Protein AF-A0A8S1BFU3-F1 (afdb_monomer_lite)

Secondary structure (DSSP, 8-state):
-HHHHHHHHHHHHHHHHHHHHHHHHHHHHHHHS-TT-HHHHHHS--PPPPSSSPP--HHHHHHHHHTTSTTHHHHHH-HHHHHHHHHHHHHHTT-------

Foldseek 3Di:
DPPVVVVVVLVVLLVVLVVLLVLLVVVLVLLQDDPPDVCNVVLAPPDDDDPDDDDDDSVVVNCVSCVVPPPVSVLSNVPVSSVVVSVVSCVVSPHDDDDDD

Organism: Arctia plantaginis (NCBI:txid874455)

Structure (mmCIF, N/CA/C/O backbone):
data_AF-A0A8S1BFU3-F1
#
_entry.id   AF-A0A8S1BFU3-F1
#
loop_
_atom_site.group_PDB
_atom_site.id
_atom_site.type_symbol
_atom_site.label_atom_id
_atom_site.label_alt_id
_atom_site.label_comp_id
_atom_site.label_asym_id
_atom_site.label_entity_id
_atom_site.label_seq_id
_atom_site.pdbx_PDB_ins_code
_atom_site.Cartn_x
_atom_site.Cartn_y
_atom_site.Cartn_z
_atom_site.occupancy
_atom_site.B_iso_or_equiv
_atom_site.auth_seq_id
_atom_site.auth_comp_id
_atom_site.auth_asym_id
_atom_site.auth_atom_id
_atom_site.pdbx_PDB_model_num
ATOM 1 N N . MET A 1 1 ? 36.591 0.837 -9.806 1.00 53.44 1 MET A N 1
ATOM 2 C CA . MET A 1 1 ? 35.384 0.168 -10.352 1.00 53.44 1 MET A CA 1
ATOM 3 C C . MET A 1 1 ? 34.255 -0.091 -9.333 1.00 53.44 1 MET A C 1
ATOM 5 O O . MET A 1 1 ? 33.128 -0.263 -9.767 1.00 53.44 1 MET A O 1
ATOM 9 N N . GLY A 1 2 ? 34.474 -0.082 -8.004 1.00 57.34 2 GLY A N 1
ATOM 10 C CA . GLY A 1 2 ? 33.420 -0.439 -7.023 1.00 57.34 2 GLY A CA 1
ATOM 11 C C . GLY A 1 2 ? 32.430 0.667 -6.598 1.00 57.34 2 GLY A C 1
ATOM 12 O O . GLY A 1 2 ? 31.307 0.368 -6.204 1.00 57.34 2 GLY A O 1
ATOM 13 N N . LEU A 1 3 ? 32.810 1.948 -6.688 1.00 59.72 3 LEU A N 1
ATOM 14 C CA . LEU A 1 3 ? 31.980 3.081 -6.228 1.00 59.72 3 LEU A CA 1
ATOM 15 C C . LEU A 1 3 ? 30.831 3.439 -7.185 1.00 59.72 3 LEU A C 1
ATOM 17 O O . LEU A 1 3 ? 29.755 3.832 -6.737 1.00 59.72 3 LEU A O 1
ATOM 21 N N . VAL A 1 4 ? 31.046 3.281 -8.493 1.00 61.28 4 VAL A N 1
ATOM 22 C CA . VAL A 1 4 ? 30.045 3.590 -9.527 1.00 61.28 4 VAL A CA 1
ATOM 23 C C . VAL A 1 4 ? 28.918 2.557 -9.494 1.00 61.28 4 VAL A C 1
ATOM 25 O O . VAL A 1 4 ? 27.753 2.931 -9.399 1.00 61.28 4 VAL A O 1
ATOM 28 N N . LEU A 1 5 ? 29.260 1.264 -9.445 1.00 58.41 5 LEU A N 1
ATOM 29 C CA . LEU A 1 5 ? 28.285 0.174 -9.333 1.00 58.41 5 LEU A CA 1
ATOM 30 C C . LEU A 1 5 ? 27.447 0.271 -8.048 1.00 58.41 5 LEU A C 1
ATOM 32 O O . LEU A 1 5 ? 26.228 0.154 -8.124 1.00 58.41 5 LEU A O 1
ATOM 36 N N . ARG A 1 6 ? 28.059 0.595 -6.896 1.00 58.50 6 ARG A N 1
ATOM 37 C CA . ARG A 1 6 ? 27.324 0.822 -5.634 1.00 58.50 6 ARG A CA 1
ATOM 38 C C . ARG A 1 6 ? 26.348 2.001 -5.700 1.00 58.50 6 ARG A C 1
ATOM 40 O O . ARG A 1 6 ? 25.266 1.932 -5.122 1.00 58.50 6 ARG A O 1
ATOM 47 N N . ARG A 1 7 ? 26.700 3.089 -6.395 1.00 61.50 7 ARG A N 1
ATOM 48 C CA . ARG A 1 7 ? 25.785 4.229 -6.587 1.00 61.50 7 ARG A CA 1
ATOM 49 C C . ARG A 1 7 ? 24.581 3.858 -7.454 1.00 61.50 7 ARG A C 1
ATOM 51 O O . ARG A 1 7 ? 23.466 4.237 -7.107 1.00 61.50 7 ARG A O 1
ATOM 58 N N . PHE A 1 8 ? 24.785 3.088 -8.523 1.00 60.91 8 PHE A N 1
ATOM 59 C CA . PHE A 1 8 ? 23.694 2.633 -9.391 1.00 60.91 8 PHE A CA 1
ATOM 60 C C . PHE A 1 8 ? 22.753 1.649 -8.695 1.00 60.91 8 PHE A C 1
ATOM 62 O O . PHE A 1 8 ? 21.539 1.797 -8.810 1.00 60.91 8 PHE A O 1
ATOM 69 N N . THR A 1 9 ? 23.280 0.687 -7.934 1.00 67.81 9 THR A N 1
ATOM 70 C CA . THR A 1 9 ? 22.436 -0.257 -7.188 1.00 67.81 9 THR A CA 1
ATOM 71 C C . THR A 1 9 ? 21.593 0.460 -6.141 1.00 67.81 9 THR A C 1
ATOM 73 O O . THR A 1 9 ? 20.395 0.214 -6.055 1.00 67.81 9 THR A O 1
ATOM 76 N N . ASN A 1 10 ? 22.180 1.402 -5.397 1.00 69.12 10 ASN A N 1
ATOM 77 C CA . ASN A 1 10 ? 21.452 2.156 -4.374 1.00 69.12 10 ASN A CA 1
ATOM 78 C C . ASN A 1 10 ? 20.341 3.023 -4.982 1.00 69.12 10 ASN A C 1
ATOM 80 O O . ASN A 1 10 ? 19.241 3.081 -4.439 1.00 69.12 10 ASN A O 1
ATOM 84 N N . LEU A 1 11 ? 20.604 3.651 -6.131 1.00 72.56 11 LEU A N 1
ATOM 85 C CA . LEU A 1 11 ? 19.602 4.425 -6.861 1.00 72.56 11 LEU A CA 1
ATOM 86 C C . LEU A 1 11 ? 18.467 3.537 -7.393 1.00 72.56 11 LEU A C 1
ATOM 88 O O . LEU A 1 11 ? 17.301 3.912 -7.308 1.00 72.56 11 LEU A O 1
ATOM 92 N N . LEU A 1 12 ? 18.794 2.350 -7.910 1.00 72.62 12 LEU A N 1
ATOM 93 C CA . LEU A 1 12 ? 17.801 1.398 -8.400 1.00 72.62 12 LEU A CA 1
ATOM 94 C C . LEU A 1 12 ? 16.882 0.919 -7.267 1.00 72.62 12 LEU A C 1
ATOM 96 O O . LEU A 1 12 ? 15.664 0.941 -7.429 1.00 72.62 12 LEU A O 1
ATOM 100 N N . PHE A 1 13 ? 17.443 0.542 -6.114 1.00 73.25 13 PHE A N 1
ATOM 101 C CA . PHE A 1 13 ? 16.652 0.149 -4.944 1.00 73.25 13 PHE A CA 1
ATOM 102 C C . PHE A 1 13 ? 15.743 1.281 -4.462 1.00 73.25 13 PHE A C 1
ATOM 104 O O . PHE A 1 13 ? 14.567 1.038 -4.205 1.00 73.25 13 PHE A O 1
ATOM 111 N N . PHE A 1 14 ? 16.251 2.515 -4.441 1.00 75.38 14 PHE A N 1
ATOM 112 C CA . PHE A 1 14 ? 15.464 3.693 -4.086 1.00 75.38 14 PHE A CA 1
ATOM 113 C C . PHE A 1 14 ? 14.262 3.897 -5.024 1.00 75.38 14 PHE A C 1
ATOM 115 O O . PHE A 1 14 ? 13.127 4.017 -4.565 1.00 75.38 14 PHE A O 1
ATOM 122 N N . ILE A 1 15 ? 14.489 3.873 -6.342 1.00 78.25 15 ILE A N 1
ATOM 123 C CA . ILE A 1 15 ? 13.423 4.044 -7.342 1.00 78.25 15 ILE A CA 1
ATOM 124 C C . ILE A 1 15 ? 12.384 2.921 -7.226 1.00 78.25 15 ILE A C 1
ATOM 126 O O . ILE A 1 15 ? 11.181 3.182 -7.268 1.00 78.25 15 ILE A O 1
ATOM 130 N N . ILE A 1 16 ? 12.830 1.673 -7.051 1.00 79.31 16 ILE A N 1
ATOM 131 C CA . ILE A 1 16 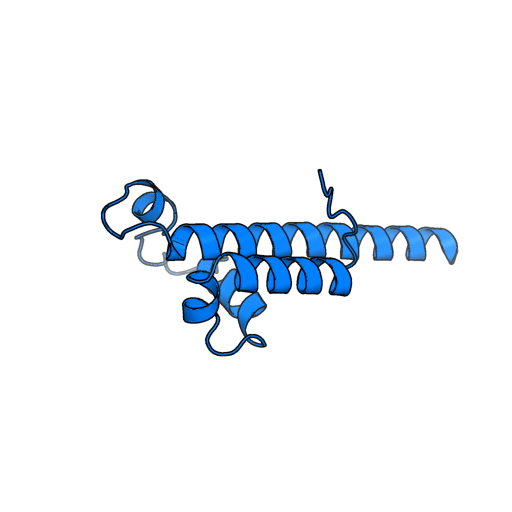? 11.931 0.528 -6.864 1.00 79.31 16 ILE A CA 1
ATOM 132 C C . ILE A 1 16 ? 11.090 0.709 -5.593 1.00 79.31 16 ILE A C 1
ATOM 134 O O . ILE A 1 16 ? 9.881 0.473 -5.631 1.00 79.31 16 ILE A O 1
ATOM 138 N N . GLY A 1 17 ? 11.698 1.158 -4.493 1.00 77.69 17 GLY A N 1
ATOM 139 C CA . GLY A 1 17 ? 11.010 1.428 -3.231 1.00 77.69 17 GLY A CA 1
ATOM 140 C C . GLY A 1 17 ? 9.911 2.482 -3.367 1.00 77.69 17 GLY A C 1
ATOM 141 O O . GLY A 1 17 ? 8.780 2.244 -2.942 1.00 77.69 17 GLY A O 1
ATOM 142 N N . GLU A 1 18 ? 10.201 3.602 -4.031 1.00 81.06 18 GLU A N 1
ATOM 143 C CA . GLU A 1 18 ? 9.220 4.668 -4.281 1.00 81.06 18 GLU A CA 1
ATOM 144 C C . GLU A 1 18 ? 8.054 4.192 -5.160 1.00 81.06 18 GLU A C 1
ATOM 146 O O . GLU A 1 18 ? 6.886 4.429 -4.836 1.00 81.06 18 GLU A O 1
ATOM 151 N N . ILE A 1 19 ? 8.346 3.453 -6.239 1.00 81.94 19 ILE A N 1
ATOM 152 C CA . ILE A 1 19 ? 7.311 2.899 -7.124 1.00 81.94 19 ILE A CA 1
ATOM 153 C C . ILE A 1 19 ? 6.396 1.946 -6.350 1.00 81.94 19 ILE A C 1
ATOM 155 O O . ILE A 1 19 ? 5.171 2.037 -6.475 1.00 81.94 19 ILE A O 1
ATOM 159 N N . LYS A 1 20 ? 6.969 1.055 -5.530 1.00 81.06 20 LYS A N 1
ATOM 160 C CA . LYS A 1 20 ? 6.196 0.136 -4.686 1.00 81.06 20 LYS A CA 1
ATOM 161 C C . LYS A 1 20 ? 5.346 0.904 -3.681 1.00 81.06 20 LYS A C 1
ATOM 163 O O . LYS A 1 20 ? 4.135 0.711 -3.646 1.00 81.06 20 LYS A O 1
ATOM 168 N N . ALA A 1 21 ? 5.927 1.840 -2.934 1.00 82.38 21 ALA A N 1
ATOM 169 C CA . ALA A 1 21 ? 5.199 2.622 -1.937 1.00 82.38 21 ALA A CA 1
ATOM 170 C C . ALA A 1 21 ? 4.024 3.415 -2.541 1.00 82.38 21 ALA A C 1
ATOM 172 O O . ALA A 1 21 ? 2.933 3.439 -1.964 1.00 82.38 21 ALA A O 1
ATOM 173 N N . ALA A 1 22 ? 4.204 4.017 -3.721 1.00 83.62 22 ALA A N 1
ATOM 174 C CA . ALA A 1 22 ? 3.129 4.699 -4.442 1.00 83.62 22 ALA A CA 1
ATOM 175 C C . ALA A 1 22 ? 1.999 3.733 -4.839 1.00 83.62 22 ALA A C 1
ATOM 177 O O . ALA A 1 22 ? 0.812 4.057 -4.727 1.00 83.62 22 ALA A O 1
ATOM 178 N N . ARG A 1 23 ? 2.363 2.518 -5.260 1.00 85.25 23 ARG A N 1
ATOM 179 C CA . ARG A 1 23 ? 1.429 1.457 -5.640 1.00 85.25 23 ARG A CA 1
ATOM 180 C C . ARG A 1 23 ? 0.558 1.013 -4.461 1.00 85.25 23 ARG A C 1
ATOM 182 O O . ARG A 1 23 ? -0.665 0.961 -4.603 1.00 85.25 23 ARG A O 1
ATOM 189 N N . VAL A 1 24 ? 1.178 0.775 -3.303 1.00 84.62 24 VAL A N 1
ATOM 190 C CA . VAL A 1 24 ? 0.497 0.434 -2.042 1.00 84.62 24 VAL A CA 1
ATOM 191 C C . VAL A 1 24 ? -0.390 1.588 -1.576 1.00 84.62 24 VAL A C 1
ATOM 193 O O . VAL A 1 24 ? -1.553 1.391 -1.240 1.00 84.62 24 VAL A O 1
ATOM 196 N N . SER A 1 25 ? 0.099 2.828 -1.635 1.00 85.94 25 SER A N 1
ATOM 197 C CA . SER A 1 25 ? -0.700 4.004 -1.270 1.00 85.94 25 SER A CA 1
ATOM 198 C C . SER A 1 25 ? -2.002 4.091 -2.069 1.00 85.94 25 SER A C 1
ATOM 200 O O . SER A 1 25 ? -3.086 4.274 -1.505 1.00 85.94 25 SER A O 1
ATOM 202 N N . ARG A 1 26 ? -1.899 3.888 -3.388 1.00 86.12 26 ARG A N 1
ATOM 203 C CA . ARG A 1 26 ? -3.047 3.878 -4.292 1.00 86.12 26 ARG A CA 1
ATOM 204 C C . ARG A 1 26 ? -4.021 2.748 -3.967 1.00 86.12 26 ARG A C 1
ATOM 206 O O . ARG A 1 26 ? -5.223 2.982 -4.030 1.00 86.12 26 ARG A O 1
ATOM 213 N N . LEU A 1 27 ? -3.531 1.564 -3.596 1.00 88.00 27 LEU A N 1
ATOM 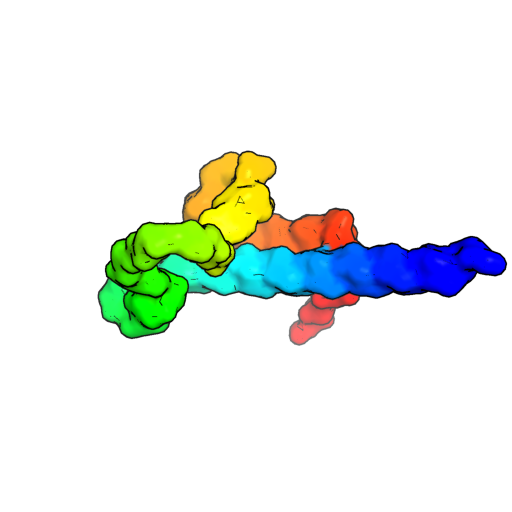214 C CA . LEU A 1 27 ? -4.382 0.449 -3.174 1.00 88.00 27 LEU A CA 1
ATOM 215 C C . LEU A 1 27 ? -5.224 0.833 -1.955 1.00 88.00 27 LEU A C 1
ATOM 217 O O . LEU A 1 27 ? -6.446 0.758 -2.016 1.00 88.00 27 LEU A O 1
ATOM 221 N N . GLY A 1 28 ? -4.592 1.337 -0.894 1.00 88.56 28 GLY A N 1
ATOM 222 C CA . GLY A 1 28 ? -5.319 1.743 0.310 1.00 88.56 28 GLY A CA 1
ATOM 223 C C . GLY A 1 28 ? -6.300 2.891 0.061 1.00 88.56 28 GLY A C 1
ATOM 224 O O . GLY A 1 28 ? -7.314 3.005 0.741 1.00 88.56 28 GLY A O 1
ATOM 225 N N . HIS A 1 29 ? -6.033 3.764 -0.914 1.00 87.06 29 HIS A N 1
ATOM 226 C CA . HIS A 1 29 ? -7.017 4.752 -1.361 1.00 87.06 29 HIS A CA 1
ATOM 227 C C . HIS A 1 29 ? -8.217 4.094 -2.063 1.00 87.06 29 HIS A C 1
ATOM 229 O O . HIS A 1 29 ? -9.352 4.426 -1.741 1.00 87.06 29 HIS A O 1
ATOM 235 N N . MET A 1 30 ? -7.979 3.140 -2.967 1.00 85.56 30 MET A N 1
ATOM 236 C CA . MET A 1 30 ? -9.032 2.426 -3.705 1.00 85.56 30 MET A CA 1
ATOM 237 C C . MET A 1 30 ? -9.916 1.547 -2.809 1.00 85.56 30 MET A C 1
ATOM 239 O O . MET A 1 30 ? -11.116 1.462 -3.061 1.00 85.56 30 MET A O 1
ATOM 243 N N . GLU A 1 31 ? -9.351 0.929 -1.768 1.00 87.12 31 GLU A N 1
ATOM 244 C CA . GLU A 1 31 ? -10.102 0.136 -0.779 1.00 87.12 31 GLU A CA 1
ATOM 245 C C . GLU A 1 31 ? -11.054 1.003 0.054 1.00 87.12 31 GLU A C 1
ATOM 247 O O . GLU A 1 31 ? -12.166 0.586 0.370 1.00 87.12 31 GLU A O 1
ATOM 252 N N . ARG A 1 32 ? -10.644 2.236 0.373 1.00 87.75 32 ARG A N 1
ATOM 253 C CA . ARG A 1 32 ? -11.451 3.188 1.156 1.00 87.75 32 ARG A CA 1
ATOM 254 C C . ARG A 1 32 ? -12.463 3.960 0.315 1.00 87.75 32 ARG A C 1
ATOM 256 O O . ARG A 1 32 ? -13.415 4.520 0.851 1.00 87.75 32 ARG A O 1
ATOM 263 N N . ILE A 1 33 ? -12.254 4.031 -0.997 1.00 85.88 33 ILE A N 1
ATOM 264 C CA . ILE A 1 33 ? -13.231 4.606 -1.915 1.00 85.88 33 ILE A CA 1
ATOM 265 C C . ILE A 1 33 ? -14.433 3.652 -2.027 1.00 85.88 33 ILE A C 1
ATOM 267 O O . ILE A 1 33 ? -14.282 2.472 -2.362 1.00 85.88 33 ILE A O 1
ATOM 271 N N . GLY A 1 34 ? -15.633 4.190 -1.791 1.00 80.12 34 GLY A N 1
ATOM 272 C CA . GLY A 1 34 ? -16.897 3.483 -2.009 1.00 80.12 34 GLY A CA 1
ATOM 273 C C . GLY A 1 34 ? -17.055 3.010 -3.458 1.00 80.12 34 GLY A C 1
ATOM 274 O O . GLY A 1 34 ? -16.545 3.635 -4.388 1.00 80.12 34 GLY A O 1
ATOM 275 N N . GLU A 1 35 ? -17.741 1.887 -3.656 1.00 76.06 35 GLU A N 1
ATOM 276 C CA . GLU A 1 35 ? -17.825 1.193 -4.953 1.00 76.06 35 GLU A CA 1
ATOM 277 C C . GLU A 1 35 ? -18.428 2.033 -6.085 1.00 76.06 35 GLU A C 1
ATOM 279 O O . GLU A 1 35 ? -17.983 1.927 -7.229 1.00 76.06 35 GLU A O 1
ATOM 284 N N . ASP A 1 36 ? -19.336 2.951 -5.758 1.00 77.31 36 ASP A N 1
ATOM 285 C CA . ASP A 1 36 ? -20.033 3.789 -6.739 1.00 77.31 36 ASP A CA 1
ATOM 286 C C . ASP A 1 36 ? -19.170 4.905 -7.343 1.00 77.31 36 ASP A C 1
ATOM 288 O O . ASP A 1 36 ? -19.496 5.476 -8.395 1.00 77.31 36 ASP A O 1
ATOM 292 N N . GLN A 1 37 ? -18.031 5.209 -6.718 1.00 80.12 37 GLN A N 1
ATOM 293 C CA . GLN A 1 37 ? -17.201 6.335 -7.119 1.00 80.12 37 GLN A CA 1
ATOM 294 C C . GLN A 1 37 ? -16.523 6.074 -8.478 1.00 80.12 37 GLN A C 1
ATOM 296 O O . GLN A 1 37 ? -15.865 5.044 -8.676 1.00 80.12 37 GLN A O 1
ATOM 301 N N . PRO A 1 38 ? -16.597 7.022 -9.432 1.00 76.56 38 PRO A N 1
ATOM 302 C CA . PRO A 1 38 ? -16.040 6.855 -10.775 1.00 76.56 38 PRO A CA 1
ATOM 303 C C . PRO A 1 38 ? -14.524 6.610 -10.759 1.00 76.56 38 PRO A C 1
ATOM 305 O O . PRO A 1 38 ? -14.008 5.887 -11.607 1.00 76.56 38 PRO A O 1
ATOM 308 N N . VAL A 1 39 ? -13.813 7.125 -9.751 1.00 75.88 39 VAL A N 1
ATOM 309 C CA . VAL A 1 39 ? -12.373 6.894 -9.545 1.00 75.88 39 VAL A CA 1
ATOM 310 C C . VAL A 1 39 ? -12.049 5.404 -9.381 1.00 75.88 39 VAL A C 1
ATOM 312 O O . VAL A 1 39 ? -11.041 4.936 -9.911 1.00 75.88 39 VAL A O 1
ATOM 315 N N . LYS A 1 40 ? -12.917 4.635 -8.710 1.00 75.50 40 LYS A N 1
ATOM 316 C CA . LYS A 1 40 ? -12.734 3.190 -8.511 1.00 75.50 40 LYS A CA 1
ATOM 317 C C . LYS A 1 40 ? -12.971 2.420 -9.808 1.00 75.50 40 LYS A C 1
ATOM 319 O O . LYS A 1 40 ? -12.182 1.541 -10.142 1.00 75.50 40 LYS A O 1
ATOM 324 N N . ARG A 1 41 ? -13.973 2.821 -10.600 1.00 72.00 41 ARG A N 1
ATOM 325 C CA . ARG A 1 41 ? -14.233 2.260 -11.941 1.00 72.00 41 ARG A CA 1
ATOM 326 C C . ARG A 1 41 ? -13.099 2.542 -12.927 1.00 72.00 41 ARG A C 1
ATOM 328 O O . ARG A 1 41 ? -12.668 1.643 -13.635 1.00 72.00 41 ARG A O 1
ATOM 335 N N . LEU A 1 42 ? -12.569 3.763 -12.946 1.00 72.94 42 LEU A N 1
ATOM 336 C CA . LEU A 1 42 ? -11.450 4.142 -13.818 1.00 72.94 42 LEU A CA 1
ATOM 337 C C . LEU A 1 42 ? -10.113 3.543 -13.355 1.00 72.94 42 LEU A C 1
ATOM 339 O O . LEU A 1 42 ? -9.232 3.266 -14.167 1.00 72.94 42 LEU A O 1
ATOM 343 N N . GLY A 1 43 ? -9.955 3.329 -12.047 1.00 68.31 43 GLY A N 1
ATOM 344 C CA . GLY A 1 43 ? -8.777 2.702 -11.450 1.00 68.31 43 GLY A CA 1
ATOM 345 C C . GLY A 1 43 ? -8.689 1.190 -11.658 1.00 68.31 43 GLY A C 1
ATOM 346 O O . GLY A 1 43 ? -7.615 0.617 -11.481 1.00 68.31 43 GLY A O 1
ATOM 347 N N . GLN A 1 44 ? -9.790 0.543 -12.041 1.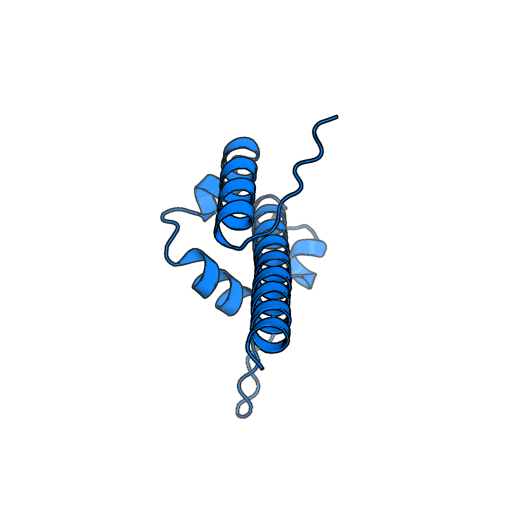00 68.19 44 GLN A N 1
ATOM 348 C CA . GLN A 1 44 ? -9.864 -0.892 -12.274 1.00 68.19 44 GLN A CA 1
ATOM 349 C C . GLN A 1 44 ? -10.147 -1.143 -13.757 1.00 68.19 44 GLN A C 1
ATOM 351 O O . GLN A 1 44 ? -11.281 -0.967 -14.194 1.00 68.19 44 GLN A O 1
ATOM 356 N N . PRO A 1 45 ? -9.152 -1.540 -14.569 1.00 61.97 45 PRO A N 1
ATOM 357 C CA . PRO A 1 45 ? -9.402 -1.808 -15.979 1.00 61.97 45 PRO A CA 1
ATOM 358 C C . PRO A 1 45 ? -10.399 -2.973 -16.123 1.00 61.97 45 PRO A C 1
ATOM 360 O O . PRO A 1 45 ? -10.035 -4.131 -15.962 1.00 61.97 45 PRO A O 1
ATOM 363 N N . LEU A 1 46 ? -11.654 -2.650 -16.454 1.00 59.22 46 LEU A N 1
ATOM 364 C CA . LEU A 1 46 ? -12.799 -3.568 -16.592 1.00 59.22 46 LEU A CA 1
ATOM 365 C C . LEU A 1 46 ? -12.705 -4.560 -17.774 1.00 59.22 46 LEU A C 1
ATOM 367 O O . LEU A 1 46 ? -13.667 -5.268 -18.066 1.00 59.22 46 LEU A O 1
ATOM 371 N N . ARG A 1 47 ? -11.595 -4.605 -18.520 1.00 60.78 47 ARG A N 1
ATOM 372 C CA . ARG A 1 47 ? -11.533 -5.337 -19.796 1.00 60.78 47 ARG A CA 1
ATOM 373 C C . ARG A 1 47 ? -10.963 -6.749 -19.653 1.00 60.78 47 ARG A C 1
ATOM 3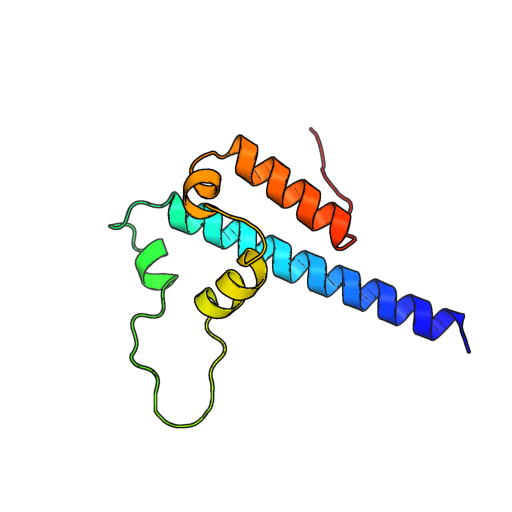75 O O . ARG A 1 47 ? -9.923 -6.942 -19.027 1.00 60.78 47 ARG A O 1
ATOM 382 N N . ARG A 1 48 ? -11.614 -7.700 -20.343 1.00 63.19 48 ARG A N 1
ATOM 383 C CA . ARG A 1 48 ? -11.089 -9.040 -20.657 1.00 63.19 48 ARG A CA 1
ATOM 384 C C . ARG A 1 48 ? -9.708 -8.909 -21.304 1.00 63.19 48 ARG A C 1
ATOM 386 O O . ARG A 1 48 ? -9.519 -8.066 -22.183 1.00 63.19 48 ARG A O 1
ATOM 393 N N . GLN A 1 49 ? -8.760 -9.727 -20.849 1.00 59.78 49 GLN A N 1
ATOM 394 C CA . GLN A 1 49 ? -7.408 -9.764 -21.400 1.00 59.78 49 GLN A CA 1
ATOM 395 C C . GLN A 1 49 ? -7.472 -10.143 -22.887 1.00 59.78 49 GLN A C 1
ATOM 397 O O . GLN A 1 49 ? -8.035 -11.190 -23.211 1.00 59.78 49 GLN A O 1
ATOM 402 N N . PRO A 1 50 ? -6.935 -9.324 -23.808 1.00 62.94 50 PRO A N 1
ATOM 403 C CA . PRO A 1 50 ? -6.717 -9.786 -25.168 1.00 62.94 50 PRO A CA 1
ATOM 404 C C . PRO A 1 50 ? -5.684 -10.920 -25.137 1.00 62.94 50 PRO A C 1
ATOM 406 O O . PRO A 1 50 ? -4.636 -10.792 -24.504 1.00 62.94 50 PRO A O 1
ATOM 409 N N . VAL A 1 51 ? -5.998 -12.033 -25.798 1.00 66.44 51 VAL A N 1
ATOM 410 C CA . VAL A 1 51 ? -5.129 -13.216 -25.871 1.00 66.44 51 VAL A CA 1
ATOM 411 C C . VAL A 1 51 ? -3.843 -12.847 -26.618 1.00 66.44 51 VAL A C 1
ATOM 413 O O . VAL A 1 51 ? -3.903 -12.296 -27.716 1.00 66.44 51 VAL A O 1
ATOM 416 N N . GLY A 1 52 ? -2.681 -13.113 -26.015 1.00 75.88 52 GLY A N 1
ATOM 417 C CA . GLY A 1 52 ? -1.373 -12.804 -26.597 1.00 75.88 52 GLY A CA 1
ATOM 418 C C . GLY A 1 52 ? -0.393 -12.226 -25.576 1.00 75.88 52 GLY A C 1
ATOM 419 O O . GLY A 1 52 ? 0.044 -12.925 -24.667 1.00 75.88 52 GLY A O 1
ATOM 420 N N . ARG A 1 53 ? -0.009 -10.952 -25.735 1.00 71.25 53 ARG A N 1
ATOM 421 C CA . ARG A 1 53 ? 1.024 -10.306 -24.906 1.00 71.25 53 ARG A CA 1
ATOM 422 C C . ARG A 1 53 ? 0.581 -10.218 -23.434 1.00 71.25 53 ARG A C 1
ATOM 424 O O . ARG A 1 53 ? -0.395 -9.514 -23.163 1.00 71.25 53 ARG A O 1
ATOM 431 N N . PRO A 1 54 ? 1.344 -10.785 -22.480 1.00 63.41 54 PRO A N 1
ATOM 432 C CA . PRO A 1 54 ? 1.122 -10.539 -21.061 1.00 63.41 54 PRO A CA 1
ATOM 433 C C . PRO A 1 54 ? 1.182 -9.033 -20.785 1.00 63.41 54 PRO A C 1
ATOM 435 O O . PRO A 1 54 ? 2.200 -8.380 -21.033 1.00 63.41 54 PRO A O 1
ATOM 438 N N . ARG A 1 55 ? 0.077 -8.451 -20.315 1.00 67.44 55 ARG A N 1
ATOM 439 C CA . ARG A 1 55 ? 0.073 -7.087 -19.779 1.00 67.44 55 ARG A CA 1
ATOM 440 C C . ARG A 1 55 ? 0.202 -7.161 -18.266 1.00 67.44 55 ARG A C 1
ATOM 442 O O . ARG A 1 55 ? -0.531 -7.897 -17.619 1.00 67.44 55 ARG A O 1
ATOM 449 N N . TYR A 1 56 ? 1.105 -6.352 -17.721 1.00 69.19 56 TYR A N 1
ATOM 450 C CA . TYR A 1 56 ? 1.200 -6.123 -16.285 1.00 69.19 56 TYR A CA 1
ATOM 451 C C . TYR A 1 56 ? -0.057 -5.388 -15.810 1.00 69.1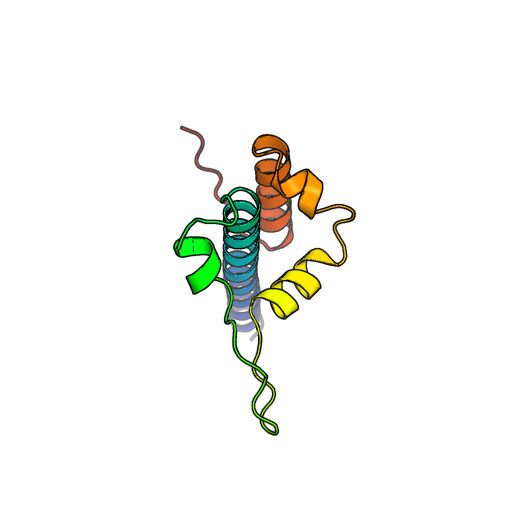9 56 TYR A C 1
ATOM 453 O O . TYR A 1 56 ? -0.266 -4.221 -16.153 1.00 69.19 56 TYR A O 1
ATOM 461 N N . TYR A 1 57 ? -0.906 -6.069 -15.039 1.00 76.12 57 TYR A N 1
ATOM 462 C CA . TYR A 1 57 ? -2.016 -5.429 -14.347 1.00 76.12 57 TYR A CA 1
ATOM 463 C C . TYR A 1 57 ? -1.528 -4.866 -13.025 1.00 76.12 57 TYR A C 1
ATOM 465 O O . TYR A 1 57 ? -0.910 -5.559 -12.225 1.00 76.12 57 TYR A O 1
ATOM 473 N N . TRP A 1 58 ? -1.871 -3.606 -12.772 1.00 77.56 58 TRP A N 1
ATOM 474 C CA . TRP A 1 58 ? -1.565 -2.954 -11.503 1.00 77.56 58 TRP A CA 1
ATOM 475 C C . TRP A 1 58 ? -2.055 -3.769 -10.293 1.00 77.56 58 TRP A C 1
ATOM 477 O O . TRP A 1 58 ? -1.321 -3.860 -9.318 1.00 77.56 58 TRP A O 1
ATOM 487 N N . LYS A 1 59 ? -3.237 -4.405 -10.367 1.00 77.38 59 LYS A N 1
ATOM 488 C CA . LYS A 1 59 ? -3.760 -5.262 -9.287 1.00 77.38 59 LYS A CA 1
ATOM 489 C C . LYS A 1 59 ? -2.878 -6.486 -9.021 1.00 77.38 59 LYS A C 1
ATOM 491 O O . LYS A 1 59 ? -2.557 -6.737 -7.868 1.00 77.38 59 LYS A O 1
ATOM 496 N N . ASP A 1 60 ? -2.454 -7.199 -10.061 1.00 81.62 60 ASP A N 1
ATOM 497 C CA . ASP A 1 60 ? -1.600 -8.391 -9.927 1.00 81.62 60 ASP A CA 1
ATOM 498 C C . ASP A 1 60 ? -0.229 -8.018 -9.358 1.00 81.62 60 ASP A C 1
ATOM 500 O O . ASP A 1 60 ? 0.347 -8.708 -8.523 1.00 81.62 60 ASP A O 1
ATOM 504 N N . GLU A 1 61 ? 0.278 -6.874 -9.794 1.00 81.38 61 GLU A N 1
ATOM 505 C CA . GLU A 1 61 ? 1.536 -6.300 -9.350 1.00 81.38 61 GLU A CA 1
ATOM 506 C C . GLU A 1 61 ? 1.481 -5.828 -7.886 1.00 81.38 61 GLU A C 1
ATOM 508 O O . GLU A 1 61 ? 2.413 -6.073 -7.124 1.00 81.38 61 GLU A O 1
ATOM 513 N N . VAL A 1 62 ? 0.365 -5.230 -7.456 1.00 82.50 62 VAL A N 1
ATOM 514 C CA . VAL A 1 62 ? 0.095 -4.952 -6.037 1.00 82.50 62 VAL A CA 1
ATOM 515 C C . VAL A 1 62 ? -0.021 -6.240 -5.231 1.00 82.50 62 VAL A C 1
ATOM 517 O O . VAL A 1 62 ? 0.521 -6.308 -4.134 1.00 82.50 62 VAL A O 1
ATOM 520 N N . ALA A 1 63 ? -0.720 -7.252 -5.751 1.00 81.69 63 ALA A N 1
ATOM 521 C CA . ALA A 1 63 ? -0.908 -8.517 -5.052 1.00 81.69 63 ALA A CA 1
ATOM 522 C C . ALA A 1 63 ? 0.442 -9.180 -4.755 1.00 81.69 63 ALA A C 1
ATOM 524 O O . ALA A 1 63 ? 0.658 -9.619 -3.632 1.00 81.69 63 ALA A O 1
ATOM 525 N N . LYS A 1 64 ? 1.383 -9.153 -5.710 1.00 82.75 64 LYS A N 1
ATOM 526 C CA . LYS A 1 64 ? 2.767 -9.610 -5.495 1.00 82.75 64 LYS A CA 1
ATOM 527 C C . LYS A 1 64 ? 3.485 -8.827 -4.395 1.00 82.75 64 LYS A C 1
ATOM 529 O O . LYS A 1 64 ? 4.167 -9.435 -3.579 1.00 82.75 64 LYS A O 1
ATOM 534 N N . ASP A 1 65 ? 3.330 -7.503 -4.362 1.00 81.25 65 ASP A N 1
ATOM 535 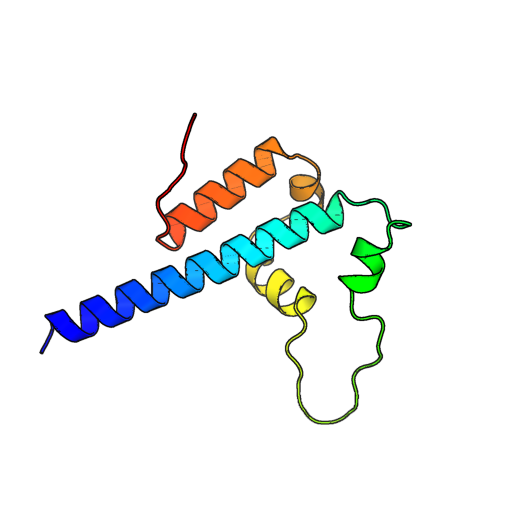C CA . ASP A 1 65 ? 3.930 -6.658 -3.318 1.00 81.25 65 ASP A CA 1
ATOM 536 C C . ASP A 1 65 ? 3.283 -6.873 -1.932 1.00 81.25 65 ASP A C 1
ATOM 538 O O . ASP A 1 65 ? 3.915 -6.589 -0.918 1.00 81.25 65 ASP A O 1
ATOM 542 N N . MET A 1 66 ? 2.043 -7.374 -1.884 1.00 81.69 66 MET A N 1
ATOM 543 C CA . MET A 1 66 ? 1.259 -7.612 -0.664 1.00 81.69 66 MET A CA 1
ATOM 544 C C . MET A 1 66 ? 1.261 -9.072 -0.188 1.00 81.69 66 MET A C 1
ATOM 546 O O . MET A 1 66 ? 0.646 -9.358 0.834 1.00 81.69 66 MET A O 1
ATOM 550 N N . ILE A 1 67 ? 1.939 -9.997 -0.882 1.00 79.81 67 ILE A N 1
ATOM 551 C CA . ILE A 1 67 ? 1.972 -11.431 -0.519 1.00 79.81 67 ILE A CA 1
ATOM 552 C C . ILE A 1 67 ? 2.424 -11.653 0.933 1.00 79.81 67 ILE A C 1
ATOM 554 O O . ILE A 1 67 ? 1.909 -12.541 1.605 1.00 79.81 67 ILE A O 1
ATOM 558 N N . GLU A 1 68 ? 3.364 -10.841 1.422 1.00 76.69 68 GLU A N 1
ATOM 559 C CA . GLU A 1 68 ? 3.902 -10.945 2.785 1.00 76.69 68 GLU A CA 1
ATOM 560 C C . GLU A 1 68 ? 3.017 -10.268 3.850 1.00 76.69 68 GLU A C 1
ATOM 562 O O . GLU A 1 68 ? 3.314 -10.374 5.038 1.00 76.69 68 GLU A O 1
ATOM 567 N N . VAL A 1 69 ? 1.947 -9.566 3.454 1.00 80.12 69 VAL A N 1
ATOM 568 C CA . VAL A 1 69 ? 1.063 -8.822 4.364 1.00 80.12 69 VAL A CA 1
ATOM 569 C C . VAL A 1 69 ? -0.283 -9.547 4.477 1.00 80.12 69 VAL A C 1
ATOM 571 O O . VAL A 1 69 ? -1.166 -9.349 3.635 1.00 80.12 69 VAL A O 1
ATOM 574 N N . PRO A 1 70 ? -0.483 -10.386 5.507 1.00 78.88 70 PRO A N 1
ATOM 575 C CA . PRO A 1 70 ? -1.769 -11.033 5.733 1.00 78.88 70 PRO A CA 1
ATOM 576 C C . PRO A 1 70 ? -2.858 -9.995 6.035 1.00 78.88 70 PRO A C 1
ATOM 578 O O . PRO A 1 70 ? -2.596 -8.961 6.648 1.00 78.88 70 PRO A O 1
ATOM 581 N N . ASP A 1 71 ? -4.088 -10.268 5.592 1.00 84.88 71 ASP A N 1
ATOM 582 C CA . ASP A 1 71 ? -5.267 -9.422 5.830 1.00 84.88 71 ASP A CA 1
ATOM 583 C C . ASP A 1 71 ? -5.094 -7.933 5.451 1.00 84.88 71 ASP A C 1
ATOM 585 O O . ASP A 1 71 ? -5.766 -7.050 5.992 1.00 84.88 71 ASP A O 1
ATOM 589 N N . TRP A 1 72 ? -4.246 -7.638 4.457 1.00 85.31 72 TRP A N 1
ATOM 590 C CA . TRP A 1 72 ? -3.940 -6.269 4.030 1.00 85.31 72 TRP A CA 1
ATOM 591 C C . TRP A 1 72 ? -5.181 -5.434 3.677 1.00 85.31 72 TRP A C 1
ATOM 593 O O . TRP A 1 72 ? -5.157 -4.221 3.860 1.00 85.31 72 TRP A O 1
ATOM 603 N N . SER A 1 73 ? -6.279 -6.043 3.211 1.00 83.38 73 SER A N 1
ATOM 604 C CA . SER A 1 73 ? -7.527 -5.320 2.902 1.00 83.38 73 SER A CA 1
ATOM 605 C C . SER A 1 73 ? -8.189 -4.749 4.164 1.00 83.38 73 SER A C 1
ATOM 607 O O . SER A 1 73 ? -8.648 -3.607 4.151 1.00 83.38 73 SER A O 1
ATOM 609 N N . LYS A 1 74 ? -8.151 -5.469 5.297 1.00 87.12 74 LYS A N 1
ATOM 610 C CA . LYS A 1 74 ? -8.622 -4.939 6.590 1.00 87.12 74 LYS A CA 1
ATOM 611 C C . LYS A 1 74 ? -7.700 -3.827 7.089 1.00 87.12 74 LYS A C 1
ATOM 613 O O . LYS A 1 74 ? -8.182 -2.767 7.485 1.00 87.12 74 LYS A O 1
ATOM 618 N N . LEU A 1 75 ? -6.383 -4.032 6.989 1.00 86.75 75 LEU A N 1
ATOM 619 C CA . LEU A 1 75 ? -5.382 -3.014 7.335 1.00 86.75 75 LEU A CA 1
ATOM 620 C C . LEU A 1 75 ? -5.540 -1.744 6.485 1.00 86.75 75 LEU A C 1
ATOM 622 O O . LEU A 1 75 ? -5.372 -0.637 6.989 1.00 86.75 75 LEU A O 1
ATOM 626 N N . ALA A 1 76 ? -5.916 -1.877 5.210 1.00 87.50 76 ALA A N 1
ATOM 627 C CA . ALA A 1 76 ? -6.131 -0.756 4.295 1.00 87.50 76 ALA A CA 1
ATOM 628 C C . ALA A 1 76 ? -7.297 0.155 4.702 1.00 87.50 76 ALA A C 1
ATOM 630 O O . ALA A 1 76 ? -7.273 1.353 4.397 1.00 87.50 76 ALA A O 1
ATOM 631 N N . GLN A 1 77 ? -8.295 -0.383 5.408 1.00 88.31 77 GLN A N 1
ATOM 632 C CA . GLN A 1 77 ? -9.394 0.411 5.958 1.00 88.31 77 GLN A CA 1
ATOM 633 C C . GLN A 1 77 ? -8.927 1.266 7.145 1.00 88.31 77 GLN A C 1
ATOM 635 O O . GLN A 1 77 ? -9.341 2.422 7.284 1.00 88.31 77 GLN A O 1
ATOM 640 N N . ASN A 1 78 ? -8.004 0.753 7.967 1.00 90.56 78 ASN A N 1
ATOM 641 C CA . ASN A 1 78 ? -7.424 1.508 9.071 1.00 90.56 78 ASN A CA 1
ATOM 642 C C . ASN A 1 78 ? -6.302 2.437 8.583 1.00 90.56 78 ASN A C 1
ATOM 644 O O . ASN A 1 78 ? -5.149 2.053 8.405 1.00 90.56 78 ASN A O 1
ATOM 648 N N . ARG A 1 79 ? -6.622 3.727 8.427 1.00 87.12 79 ARG A N 1
ATOM 649 C CA . ARG A 1 79 ? -5.676 4.733 7.915 1.00 87.12 79 ARG A CA 1
ATOM 650 C C . ARG A 1 79 ? -4.374 4.828 8.723 1.00 87.12 79 ARG A C 1
ATOM 652 O O . ARG A 1 79 ? -3.342 5.117 8.121 1.00 87.12 79 ARG A O 1
ATOM 659 N N . LYS A 1 80 ? -4.417 4.633 10.048 1.00 88.94 80 LYS A N 1
ATOM 660 C CA . LYS A 1 80 ? -3.229 4.742 10.912 1.00 88.94 80 LYS A CA 1
ATOM 661 C C . LYS A 1 80 ? -2.302 3.546 10.714 1.00 88.94 80 LYS A C 1
ATOM 663 O O . LYS A 1 80 ? -1.123 3.738 10.439 1.00 88.94 80 LYS A O 1
ATOM 668 N N . GLU A 1 81 ? -2.848 2.336 10.775 1.00 87.81 81 GLU A N 1
ATOM 669 C CA . GLU A 1 81 ? -2.090 1.099 10.540 1.00 87.81 81 GLU A CA 1
ATOM 670 C C . GLU A 1 81 ? -1.535 1.049 9.115 1.00 87.81 81 GLU A C 1
ATOM 672 O O . GLU A 1 81 ? -0.365 0.730 8.913 1.00 87.81 81 GLU A O 1
ATOM 677 N N . TRP A 1 82 ? -2.322 1.488 8.128 1.00 88.38 82 TRP A N 1
ATOM 678 C CA . TRP A 1 82 ? -1.864 1.587 6.744 1.00 88.38 82 TRP A CA 1
ATOM 679 C C . TRP A 1 82 ? -0.681 2.547 6.573 1.00 88.38 82 TRP A C 1
ATOM 681 O O . TRP A 1 82 ? 0.248 2.271 5.815 1.00 88.38 82 TRP A O 1
ATOM 691 N N . GLN A 1 83 ? -0.685 3.683 7.279 1.00 86.50 83 GLN A N 1
ATOM 692 C CA . GLN A 1 83 ? 0.438 4.622 7.256 1.00 86.50 83 GLN A CA 1
ATOM 693 C C . GLN A 1 83 ? 1.701 4.036 7.892 1.00 86.50 83 GLN A C 1
ATOM 695 O O . GLN A 1 83 ? 2.788 4.248 7.351 1.00 86.50 83 GLN A O 1
ATOM 700 N N . ILE A 1 84 ? 1.564 3.289 8.990 1.00 86.12 84 ILE A N 1
ATOM 701 C CA . ILE A 1 84 ? 2.686 2.604 9.645 1.00 86.12 84 ILE A CA 1
ATOM 702 C C . ILE A 1 84 ? 3.295 1.582 8.682 1.00 86.12 84 ILE A C 1
ATOM 704 O O . ILE A 1 84 ? 4.487 1.666 8.390 1.00 86.12 84 ILE A O 1
ATOM 708 N N . LEU A 1 85 ? 2.472 0.729 8.069 1.00 82.44 85 LEU A N 1
ATOM 709 C CA . LEU A 1 85 ? 2.917 -0.260 7.085 1.00 82.44 85 LEU A CA 1
ATOM 710 C C . LEU A 1 85 ? 3.629 0.385 5.889 1.00 82.44 85 LEU A C 1
ATOM 712 O O . LEU A 1 85 ? 4.679 -0.079 5.443 1.00 82.44 85 LEU A O 1
ATOM 716 N N . MET A 1 86 ? 3.100 1.502 5.382 1.00 80.62 86 MET A N 1
ATOM 717 C CA . MET A 1 86 ? 3.770 2.264 4.329 1.00 80.62 86 MET A CA 1
ATOM 718 C C . MET A 1 86 ? 5.122 2.825 4.788 1.00 80.62 86 MET A C 1
ATOM 720 O O . MET A 1 86 ? 6.063 2.847 3.997 1.00 80.62 86 MET A O 1
ATOM 724 N N . SER A 1 87 ? 5.233 3.291 6.034 1.00 78.62 87 SER A N 1
ATOM 725 C CA . SER A 1 87 ? 6.484 3.823 6.586 1.00 78.62 87 SER A CA 1
ATOM 726 C C . SER A 1 87 ? 7.544 2.735 6.778 1.00 78.62 87 SER A C 1
ATOM 728 O O . SER A 1 87 ? 8.714 2.948 6.454 1.00 78.62 87 SER A O 1
ATOM 730 N N . GLU A 1 88 ? 7.131 1.541 7.199 1.00 76.81 88 GLU A N 1
ATOM 731 C CA . GLU A 1 88 ? 7.994 0.371 7.338 1.00 76.81 88 GLU A CA 1
ATOM 732 C C . GLU A 1 88 ? 8.467 -0.125 5.973 1.00 76.81 88 GLU A C 1
ATOM 734 O O . GLU A 1 88 ? 9.665 -0.324 5.775 1.00 76.81 88 GLU A O 1
ATOM 739 N N . ALA A 1 89 ? 7.560 -0.231 4.995 1.00 70.50 89 ALA A N 1
ATOM 740 C CA . ALA A 1 89 ? 7.908 -0.599 3.626 1.00 70.50 89 ALA A CA 1
ATOM 741 C C . ALA A 1 89 ? 8.919 0.392 3.031 1.00 70.50 89 ALA A C 1
ATOM 743 O O . ALA A 1 89 ? 9.963 -0.002 2.514 1.00 70.50 89 ALA A O 1
ATOM 744 N N . LYS A 1 90 ? 8.659 1.693 3.177 1.00 70.75 90 LYS A N 1
ATOM 745 C CA . LYS A 1 90 ? 9.578 2.753 2.756 1.00 70.75 90 LYS A CA 1
ATOM 746 C C . LYS A 1 90 ? 10.950 2.634 3.424 1.00 70.75 90 LYS A C 1
ATOM 748 O O . LYS A 1 90 ? 11.966 2.780 2.753 1.00 70.75 90 LYS A O 1
ATOM 753 N N . THR A 1 91 ? 10.997 2.305 4.710 1.00 69.75 91 THR A N 1
ATOM 754 C CA . THR A 1 91 ? 12.254 2.122 5.453 1.00 69.75 91 THR A CA 1
ATOM 755 C C . THR A 1 91 ? 13.020 0.884 4.973 1.00 69.75 91 THR A C 1
ATOM 757 O O . THR A 1 91 ? 14.222 0.962 4.725 1.00 69.75 91 THR A O 1
ATOM 760 N N . ARG A 1 92 ? 12.326 -0.241 4.757 1.00 64.38 92 ARG A N 1
ATOM 761 C CA . ARG A 1 92 ? 12.902 -1.523 4.309 1.00 64.38 92 ARG A CA 1
ATOM 762 C C . ARG A 1 92 ? 13.409 -1.478 2.860 1.00 64.38 92 ARG A C 1
ATOM 764 O O . ARG A 1 92 ? 14.374 -2.164 2.540 1.00 64.38 92 ARG A O 1
ATOM 771 N N . PHE A 1 93 ? 12.799 -0.653 2.003 1.00 60.72 93 PHE A N 1
ATOM 772 C CA . PHE A 1 93 ? 13.198 -0.459 0.600 1.00 60.72 93 PHE A CA 1
ATOM 773 C C . PHE A 1 93 ? 14.053 0.801 0.351 1.00 60.72 93 PHE A C 1
ATOM 775 O O . PHE A 1 93 ? 14.402 1.083 -0.793 1.00 60.72 93 PHE A O 1
ATOM 782 N N . GLY A 1 94 ? 14.448 1.532 1.402 1.00 53.25 94 GLY A N 1
ATOM 783 C CA . GLY A 1 94 ? 15.454 2.598 1.315 1.00 53.25 94 GLY A CA 1
ATOM 784 C C . GLY A 1 94 ? 14.944 4.012 1.002 1.00 53.25 94 GLY A C 1
ATOM 785 O O . GLY A 1 94 ? 15.744 4.859 0.613 1.00 53.25 94 GLY A O 1
ATOM 786 N N . SER A 1 95 ? 13.661 4.318 1.194 1.00 46.06 95 SER A N 1
ATOM 787 C CA . SER A 1 95 ? 13.128 5.684 1.101 1.00 46.06 95 SER A CA 1
ATOM 788 C C . SER A 1 95 ? 12.918 6.305 2.489 1.00 46.06 95 SER A C 1
ATOM 790 O O . SER A 1 95 ? 11.882 6.121 3.130 1.00 46.06 95 SER A O 1
ATOM 792 N N . LEU A 1 96 ? 13.888 7.094 2.950 1.00 42.09 96 LEU A N 1
ATOM 793 C CA . LEU A 1 96 ? 13.675 8.070 4.019 1.00 42.09 96 LEU A CA 1
ATOM 794 C C . LEU A 1 96 ? 13.009 9.324 3.431 1.00 42.09 96 LEU A C 1
ATOM 796 O O . LEU A 1 96 ? 13.635 10.063 2.680 1.00 42.09 96 LEU A O 1
ATOM 800 N N . SER A 1 97 ? 11.760 9.595 3.813 1.00 39.53 97 SER A N 1
ATOM 801 C CA . SER A 1 97 ? 11.354 10.919 4.322 1.00 39.53 97 SER A CA 1
ATOM 802 C C . SER A 1 97 ? 9.906 10.890 4.828 1.00 39.53 97 SER A C 1
ATOM 804 O O . SER A 1 97 ? 8.938 11.071 4.091 1.00 39.53 97 SER A O 1
ATOM 806 N N . TYR A 1 98 ? 9.746 10.686 6.135 1.00 35.03 98 TYR A N 1
ATOM 807 C CA . TYR A 1 98 ? 8.559 11.143 6.849 1.00 35.03 98 TYR A CA 1
ATOM 808 C C . TYR A 1 98 ? 8.799 12.607 7.226 1.00 35.03 98 TYR A C 1
ATOM 810 O O . TYR A 1 98 ? 9.537 12.903 8.166 1.00 35.03 98 TYR A O 1
ATOM 818 N N . ARG A 1 99 ? 8.222 13.546 6.468 1.00 32.31 99 ARG A N 1
ATOM 819 C CA . ARG A 1 99 ? 8.093 14.928 6.935 1.00 32.31 99 ARG A CA 1
ATOM 820 C C . ARG A 1 99 ? 6.907 14.974 7.894 1.00 32.31 99 ARG A C 1
ATOM 822 O O . ARG A 1 99 ? 5.765 15.113 7.478 1.00 32.31 99 ARG A O 1
ATOM 829 N N . SER A 1 100 ? 7.226 14.828 9.176 1.00 35.41 100 SER A N 1
ATOM 830 C CA . SER A 1 100 ? 6.429 15.376 10.267 1.00 35.41 100 SER A CA 1
ATOM 831 C C . SER A 1 100 ? 6.495 16.899 10.178 1.00 35.41 100 SER A C 1
ATOM 833 O O . SER A 1 100 ? 7.587 17.463 10.301 1.00 35.41 100 SER A O 1
ATOM 835 N N . LYS A 1 101 ? 5.363 17.529 9.872 1.00 32.66 101 LYS A N 1
ATOM 836 C CA . LYS A 1 101 ? 4.852 18.793 10.424 1.00 32.66 101 LYS A CA 1
ATOM 837 C C . LYS A 1 101 ? 3.542 19.125 9.725 1.00 32.66 101 LYS A C 1
ATOM 839 O O . LYS A 1 101 ? 3.546 19.137 8.475 1.00 32.66 101 LYS A O 1
#

Radius of gyration: 16.43 Å; chains: 1; bounding box: 55×32×38 Å

Sequence (101 aa):
MGLVLRRFTNLLFFIIGEIKAARVSRLGHMERIGEDQPVKRLGQPLRRQPVGRPRYYWKDEVAKDMIEVPDWSKLAQNRKEWQILMSEAKTRFGSLSYRSK

pLDDT: mean 73.39, std 13.63, range [32.31, 90.56]